Protein AF-A0AA51JQ70-F1 (afdb_monomer)

Sequence (64 aa):
VEDEPGRARVNQAQRWVRVSSTMHRTFGLAQWQQLRDVLLAWRANVHQAHEAMKAVTTAQLDYA

Secondary structure (DSSP, 8-state):
----S--EEEETTTTEEEE-----S---HHHHHHHHHHHHHHHHHHHHHHHHHHHHHHHHHHH-

Mean predicted aligned error: 10.76 Å

Organism: NCBI:txid2847659

Radius of gyration: 20.64 Å; Cα contacts (8 Å, |Δi|>4): 28; chains: 1; bounding box: 51×20×50 Å

InterPro domains:
  IPR040750 eIF3 subunit M, C-terminal helix domain [PF18005] (25-53)

Nearest PDB structures (foldseek):
  5vfs-assembly1_a  TM=6.477E-01  e=2.358E-01  Homo sapiens

pLDDT: mean 80.79, std 15.37, range [44.84, 98.31]

Foldseek 3Di:
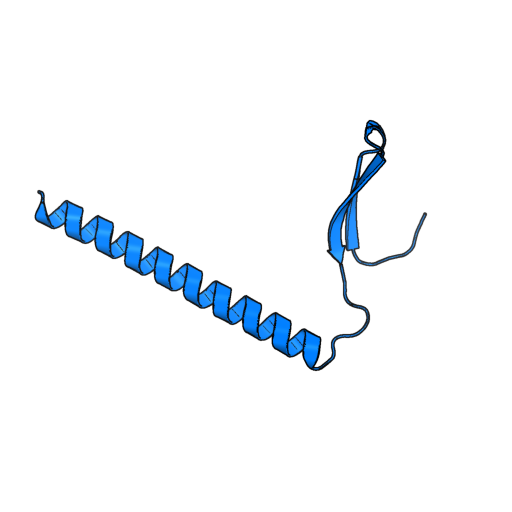DDDDDFDKDADPVVGDIRTPDHDDPDQDPVNVVVVVVVVVVVVVVVVVVVVVVVVVVVVVVVVD

Solvent-accessible surface area (backbone atoms only — not comparable to full-atom values): 4002 Å² total; per-residue (Å²): 143,86,87,78,70,53,54,65,50,76,41,77,93,76,73,47,71,49,74,77,42,80,63,70,94,68,82,50,73,70,52,52,49,53,50,50,51,52,53,52,51,51,53,50,52,55,50,51,52,53,52,51,54,50,54,52,53,52,55,54,59,77,74,105

Structure (mmCIF, N/CA/C/O backbone):
data_AF-A0AA51JQ70-F1
#
_entry.id   AF-A0AA51JQ70-F1
#
loop_
_atom_site.group_PDB
_atom_site.id
_atom_site.type_symbol
_atom_site.label_atom_id
_atom_site.label_alt_id
_atom_site.label_comp_id
_atom_site.label_asym_id
_atom_site.label_entity_id
_atom_site.label_seq_id
_atom_site.pdbx_PDB_ins_code
_atom_site.Cartn_x
_atom_site.Cartn_y
_atom_site.Cartn_z
_atom_site.occupancy
_atom_site.B_iso_or_equiv
_atom_site.auth_seq_id
_atom_site.auth_comp_id
_atom_site.auth_asym_id
_atom_site.auth_atom_id
_atom_site.pdbx_PDB_model_num
ATOM 1 N N . VAL A 1 1 ? -29.009 16.799 10.461 1.00 48.50 1 VAL A N 1
ATOM 2 C CA . VAL A 1 1 ? -28.310 15.494 10.486 1.00 48.50 1 VAL A CA 1
ATOM 3 C C . VAL A 1 1 ? -26.851 15.820 10.681 1.00 48.50 1 VAL A C 1
ATOM 5 O O . VAL A 1 1 ? -26.140 16.072 9.720 1.00 48.50 1 VAL A O 1
ATOM 8 N N . GLU A 1 2 ? -26.481 15.994 11.936 1.00 44.84 2 GLU A N 1
ATOM 9 C CA . GLU A 1 2 ? -25.165 16.436 12.370 1.00 44.84 2 GLU A CA 1
ATOM 10 C C . GLU A 1 2 ? -24.714 15.362 13.355 1.00 44.84 2 GLU A C 1
ATOM 12 O O . GLU A 1 2 ? -25.387 15.191 14.365 1.00 44.84 2 GLU A O 1
ATOM 17 N N . ASP A 1 3 ? -23.756 14.530 12.932 1.00 45.59 3 ASP A N 1
ATOM 18 C CA . ASP A 1 3 ? -22.677 13.907 13.723 1.00 45.59 3 ASP A CA 1
ATOM 19 C C . ASP A 1 3 ? -21.961 12.861 12.832 1.00 45.59 3 ASP A C 1
ATOM 21 O O . ASP A 1 3 ? -22.607 11.905 12.406 1.00 45.59 3 ASP A O 1
ATOM 25 N N . GLU A 1 4 ? -20.680 13.073 12.475 1.00 55.56 4 GLU A N 1
ATOM 26 C CA . GLU A 1 4 ? -19.595 12.055 12.387 1.00 55.56 4 GLU A CA 1
ATOM 27 C C . GLU A 1 4 ? -18.437 12.399 11.410 1.00 55.56 4 GLU A C 1
ATOM 29 O O . GLU A 1 4 ? -18.644 12.961 10.328 1.00 55.56 4 GLU A O 1
ATOM 34 N N . PRO A 1 5 ? -17.189 12.012 11.753 1.00 57.16 5 PRO A N 1
ATOM 35 C CA . PRO A 1 5 ? -15.973 12.355 11.037 1.00 57.16 5 PRO A CA 1
ATOM 36 C C . PRO A 1 5 ? -15.725 11.404 9.855 1.00 57.16 5 PRO A C 1
ATOM 38 O O . PRO A 1 5 ? -15.091 10.352 9.960 1.00 57.16 5 PRO A O 1
ATOM 41 N N . GLY A 1 6 ? -16.201 11.796 8.678 1.00 59.12 6 GLY A N 1
ATOM 42 C CA . GLY A 1 6 ? -15.914 11.087 7.435 1.00 59.12 6 GLY A CA 1
ATOM 43 C C 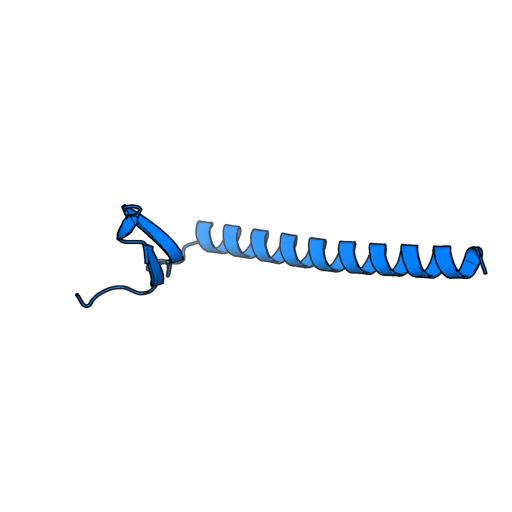. GLY A 1 6 ? -16.509 11.785 6.221 1.00 59.12 6 GLY A C 1
ATOM 44 O O . GLY A 1 6 ? -17.588 12.370 6.284 1.00 59.12 6 GLY A O 1
ATOM 45 N N . ARG A 1 7 ? -15.810 11.744 5.080 1.00 68.06 7 ARG A N 1
ATOM 46 C CA . ARG A 1 7 ? -16.329 12.315 3.828 1.00 68.06 7 ARG A CA 1
ATOM 47 C C . ARG A 1 7 ? -17.133 11.238 3.112 1.00 68.06 7 ARG A C 1
ATOM 49 O O . ARG A 1 7 ? -16.544 10.297 2.588 1.00 68.06 7 ARG A O 1
ATOM 56 N N . ALA A 1 8 ? -18.454 11.364 3.060 1.00 67.00 8 ALA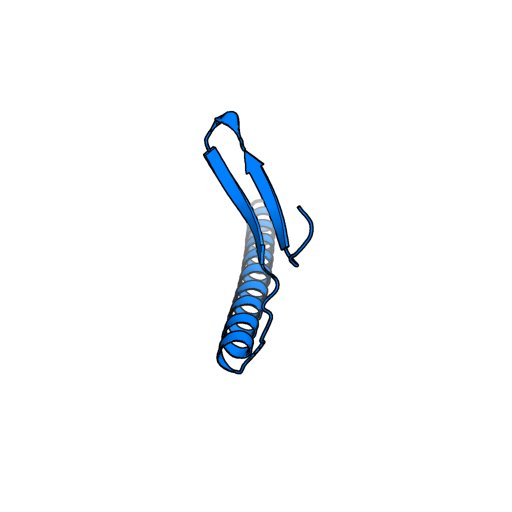 A N 1
ATOM 57 C CA . ALA A 1 8 ? -19.324 10.444 2.328 1.00 67.00 8 ALA A CA 1
ATOM 58 C C . ALA A 1 8 ? -20.126 11.179 1.243 1.00 67.00 8 ALA A C 1
ATOM 60 O O . ALA A 1 8 ? -20.501 12.338 1.407 1.00 67.00 8 ALA A O 1
ATOM 61 N N . ARG A 1 9 ? -20.380 10.511 0.113 1.00 72.19 9 ARG A N 1
ATOM 62 C CA . ARG A 1 9 ? -21.283 10.989 -0.946 1.00 72.19 9 ARG A CA 1
ATOM 63 C C . ARG A 1 9 ? -22.481 10.054 -1.018 1.00 72.19 9 ARG A C 1
ATOM 65 O O . ARG A 1 9 ? -22.309 8.859 -1.237 1.00 72.19 9 ARG A O 1
ATOM 72 N N . VAL A 1 10 ? -23.683 10.593 -0.856 1.00 73.62 10 VAL A N 1
ATOM 73 C CA . VAL A 1 10 ? -24.933 9.830 -0.960 1.00 73.62 10 VAL A CA 1
ATOM 74 C C . VAL A 1 10 ? -25.472 9.953 -2.382 1.00 73.62 10 VAL A C 1
ATOM 76 O O . VAL A 1 10 ? -25.675 11.064 -2.870 1.00 73.62 10 VAL A O 1
ATOM 79 N N . ASN A 1 11 ? -25.724 8.825 -3.042 1.00 71.69 11 ASN A N 1
ATOM 80 C CA . ASN A 1 11 ? -26.490 8.778 -4.282 1.00 71.69 11 ASN A CA 1
ATOM 81 C C . ASN A 1 11 ? -27.903 8.273 -3.964 1.00 71.69 11 ASN A C 1
ATOM 83 O O . ASN A 1 11 ? -28.146 7.071 -3.845 1.00 71.69 11 ASN A O 1
ATOM 87 N N . GLN A 1 12 ? -28.830 9.217 -3.799 1.00 67.81 12 GLN A N 1
ATOM 88 C CA . GLN A 1 12 ? -30.200 8.937 -3.361 1.00 67.81 12 GLN A CA 1
ATOM 89 C C . GLN A 1 12 ? -31.028 8.202 -4.427 1.00 67.81 12 GLN A C 1
ATOM 91 O O . GLN A 1 12 ? -31.818 7.329 -4.079 1.00 67.81 12 GLN A O 1
ATOM 96 N N . ALA A 1 13 ? -30.800 8.477 -5.716 1.00 71.50 13 ALA A N 1
ATOM 97 C CA . ALA A 1 13 ? -31.524 7.839 -6.821 1.00 71.50 13 ALA A CA 1
ATOM 98 C C . ALA A 1 13 ? -31.236 6.332 -6.921 1.00 71.50 13 ALA A C 1
ATOM 100 O O . ALA A 1 13 ? -32.109 5.542 -7.270 1.00 71.50 13 ALA A O 1
ATOM 101 N N . GLN A 1 14 ? -30.011 5.934 -6.578 1.00 73.88 14 GLN A N 1
ATOM 102 C CA . GLN A 1 14 ? -29.550 4.547 -6.637 1.00 73.88 14 GLN A CA 1
ATOM 103 C C . GLN A 1 14 ? -29.427 3.892 -5.249 1.00 73.88 14 GLN A C 1
ATOM 105 O O . GLN A 1 14 ? -28.959 2.762 -5.156 1.00 73.88 14 GLN A O 1
ATOM 110 N N . ARG A 1 15 ? -29.836 4.585 -4.175 1.00 75.44 15 ARG A N 1
ATOM 111 C CA . ARG A 1 15 ? -29.799 4.105 -2.779 1.00 75.44 15 ARG A CA 1
ATOM 112 C C . ARG A 1 15 ? -28.442 3.533 -2.333 1.00 75.44 15 ARG A C 1
ATOM 114 O O . ARG A 1 15 ? -28.398 2.559 -1.587 1.00 75.44 15 ARG A O 1
ATOM 121 N N . TRP A 1 16 ? -27.333 4.155 -2.734 1.00 72.94 16 TRP A N 1
ATOM 122 C CA . TRP A 1 16 ? -26.005 3.789 -2.228 1.00 72.94 16 TRP A CA 1
ATOM 123 C C . TRP A 1 16 ? -25.259 4.995 -1.662 1.00 72.94 16 TRP A C 1
ATOM 125 O O . TRP A 1 16 ? -25.452 6.141 -2.076 1.00 72.94 16 TRP A O 1
ATOM 135 N N . VAL A 1 17 ? -24.388 4.722 -0.694 1.00 68.00 17 VAL A N 1
ATOM 136 C CA . VAL A 1 17 ? -23.531 5.716 -0.049 1.00 68.00 17 VAL A CA 1
ATOM 137 C C . VAL A 1 17 ? -22.083 5.343 -0.325 1.00 68.00 17 VAL A C 1
ATOM 139 O O . VAL A 1 17 ? -21.636 4.253 0.022 1.00 68.00 17 VAL A O 1
ATOM 142 N N . ARG A 1 18 ? -21.333 6.255 -0.946 1.00 74.50 18 ARG A N 1
ATOM 143 C CA . ARG A 1 18 ? -19.885 6.129 -1.107 1.00 74.50 18 ARG A CA 1
ATOM 144 C C . ARG A 1 18 ? -19.191 6.753 0.088 1.00 74.50 18 ARG A C 1
ATOM 146 O O . ARG A 1 18 ? -19.147 7.978 0.198 1.00 74.50 18 ARG A O 1
ATOM 153 N N . VAL A 1 19 ? -18.591 5.944 0.946 1.00 67.00 19 VAL A N 1
ATOM 154 C CA . VAL A 1 19 ? -17.704 6.455 1.994 1.00 67.00 19 VAL A CA 1
ATOM 155 C C . VAL A 1 19 ? -16.319 6.684 1.380 1.00 67.00 19 VAL A C 1
ATOM 157 O O . VAL A 1 19 ? -15.731 5.770 0.814 1.00 67.00 19 VAL A O 1
ATOM 160 N N . SER A 1 20 ? -15.839 7.929 1.401 1.00 65.31 20 SER A N 1
ATOM 161 C CA . SER A 1 20 ? -14.545 8.343 0.822 1.00 65.31 20 SER A CA 1
ATOM 162 C C . SER A 1 20 ? -13.437 8.435 1.873 1.00 65.31 20 SER A C 1
ATOM 164 O O . SER A 1 20 ? -12.264 8.387 1.525 1.00 65.31 20 SER A O 1
ATOM 166 N N . SER A 1 21 ? -13.801 8.593 3.148 1.00 62.50 21 SER A N 1
ATOM 167 C CA . SER A 1 21 ? -12.882 8.525 4.283 1.00 62.50 21 SER A CA 1
ATOM 168 C C . SER A 1 21 ? -13.663 8.178 5.547 1.00 62.50 21 SER A C 1
ATOM 170 O O . SER A 1 21 ? -14.729 8.752 5.776 1.00 62.50 21 SER A O 1
ATOM 172 N N . THR A 1 22 ? -13.132 7.251 6.339 1.00 66.69 22 THR A N 1
ATOM 173 C CA . THR A 1 22 ? -13.602 6.898 7.683 1.00 66.69 22 THR A CA 1
ATOM 174 C C . THR A 1 22 ? -12.541 7.329 8.685 1.00 66.69 22 THR A C 1
ATOM 176 O O . THR A 1 22 ? -11.401 6.872 8.599 1.00 66.69 22 THR A O 1
ATOM 179 N N . MET A 1 23 ? -12.880 8.199 9.635 1.00 68.00 23 MET A N 1
ATOM 180 C CA . MET A 1 23 ? -11.957 8.540 10.714 1.00 68.00 23 MET A CA 1
ATOM 181 C C . MET A 1 23 ? -12.082 7.478 11.815 1.00 68.00 23 MET A C 1
ATOM 183 O O . MET A 1 23 ? -13.157 7.255 12.368 1.00 68.00 23 MET A O 1
ATOM 187 N N . HIS A 1 24 ? -10.992 6.770 12.108 1.00 67.06 24 HIS A N 1
ATOM 188 C CA . HIS A 1 24 ? -10.999 5.742 13.146 1.00 67.06 24 HIS A CA 1
ATOM 189 C C . HIS A 1 24 ? -10.998 6.409 14.526 1.00 67.06 24 HIS A C 1
ATOM 191 O O . HIS A 1 24 ? -10.019 7.053 14.895 1.00 67.06 24 HIS A O 1
ATOM 197 N N . ARG A 1 25 ? -12.084 6.244 15.300 1.00 67.12 25 ARG A N 1
ATOM 198 C CA . ARG A 1 25 ? -12.195 6.797 16.667 1.00 67.12 25 ARG A CA 1
ATOM 199 C C . ARG A 1 25 ? -11.133 6.233 17.632 1.00 67.12 25 ARG A C 1
ATOM 201 O O . ARG A 1 25 ? -10.804 6.892 18.611 1.00 67.12 25 ARG A O 1
ATOM 208 N N . THR A 1 26 ? -10.566 5.053 17.351 1.00 73.69 26 THR A N 1
ATOM 209 C CA . THR A 1 26 ? -9.415 4.480 18.070 1.00 73.69 26 THR A CA 1
ATOM 210 C C . THR A 1 26 ? -8.361 3.955 17.092 1.00 73.69 26 THR A C 1
ATOM 212 O O . THR A 1 26 ? -8.678 3.312 16.091 1.00 73.69 26 THR A O 1
ATOM 215 N N . PHE A 1 27 ? -7.088 4.244 17.378 1.00 78.19 27 PHE A N 1
ATOM 216 C CA . PHE A 1 27 ? -5.948 3.905 16.522 1.00 78.19 27 PHE A CA 1
ATOM 217 C C . PHE A 1 27 ? -4.943 3.050 17.308 1.00 78.19 27 PHE A C 1
ATOM 219 O O . PHE A 1 27 ? -3.979 3.547 17.889 1.00 78.19 27 PHE A O 1
ATOM 226 N N . GLY A 1 28 ? -5.245 1.756 17.418 1.00 87.19 28 GLY A N 1
ATOM 227 C CA . GLY A 1 28 ? -4.452 0.777 18.159 1.00 87.19 28 GLY A CA 1
ATOM 228 C C . GLY A 1 28 ? -3.328 0.148 17.332 1.00 87.19 28 GLY A C 1
ATOM 229 O O . GLY A 1 28 ? -3.067 0.524 16.189 1.00 87.19 28 GLY A O 1
ATOM 230 N N . LEU A 1 29 ? -2.651 -0.847 17.914 1.00 90.44 29 LEU A N 1
ATOM 231 C CA . LEU A 1 29 ? -1.486 -1.506 17.308 1.00 90.44 29 LEU A CA 1
ATOM 232 C C . LEU A 1 29 ? -1.787 -2.106 15.924 1.00 90.44 29 LEU A C 1
ATOM 234 O O . LEU A 1 29 ? -0.986 -1.962 15.005 1.00 90.44 29 LEU A O 1
ATOM 238 N N . ALA A 1 30 ? 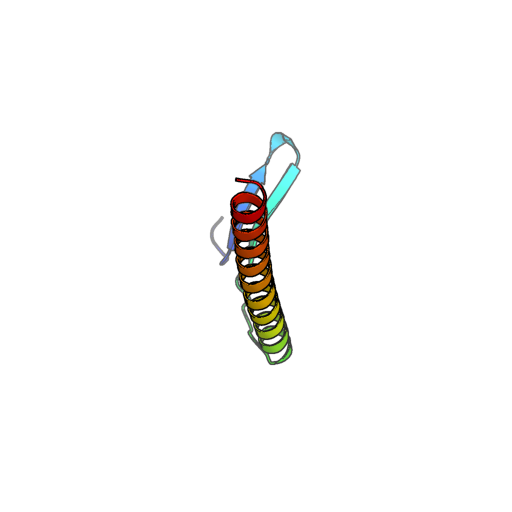-2.952 -2.737 15.758 1.00 88.44 30 ALA A N 1
ATOM 239 C CA . ALA A 1 30 ? -3.363 -3.307 14.476 1.00 88.44 30 ALA A CA 1
ATOM 240 C C . ALA A 1 30 ? -3.529 -2.224 13.395 1.00 88.44 30 ALA A C 1
ATOM 242 O O . ALA A 1 30 ? -3.092 -2.412 12.262 1.00 88.44 30 ALA A O 1
ATOM 243 N N . GLN A 1 31 ? -4.093 -1.064 13.753 1.00 87.62 31 GLN A N 1
ATOM 244 C CA . GLN A 1 31 ? -4.234 0.073 12.840 1.00 87.62 31 GLN A CA 1
ATOM 245 C C . GLN A 1 31 ? -2.869 0.678 12.476 1.00 87.62 31 GLN A C 1
ATOM 247 O O . GLN A 1 31 ? -2.645 1.032 11.319 1.00 87.62 31 GLN A O 1
ATOM 252 N N . TRP A 1 32 ? -1.924 0.730 13.422 1.00 89.69 32 TRP A N 1
ATOM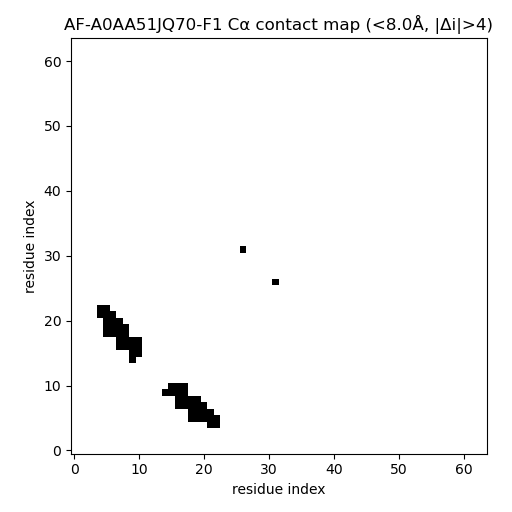 253 C CA . TRP A 1 32 ? -0.541 1.136 13.148 1.00 89.69 32 TRP A CA 1
ATOM 254 C C . TRP A 1 32 ? 0.186 0.182 12.204 1.00 89.69 32 TRP A C 1
ATOM 256 O O . TRP A 1 32 ? 0.915 0.641 11.322 1.00 89.69 32 TRP A O 1
ATOM 266 N N . GLN A 1 33 ? -0.015 -1.126 12.370 1.00 94.19 33 GLN A N 1
ATOM 267 C CA . GLN A 1 33 ? 0.550 -2.123 11.467 1.00 94.19 33 GLN A CA 1
ATOM 268 C C . GLN A 1 33 ? -0.029 -1.958 10.059 1.00 94.19 33 GLN A C 1
ATOM 270 O O . GLN A 1 33 ? 0.729 -1.813 9.106 1.00 94.19 33 GLN A O 1
ATOM 275 N N . GLN A 1 34 ? -1.354 -1.846 9.939 1.00 91.38 34 GLN A N 1
ATOM 276 C CA . GLN A 1 34 ? -2.012 -1.612 8.655 1.00 91.38 34 GLN A CA 1
ATOM 277 C C . GLN A 1 34 ? -1.514 -0.323 7.979 1.00 91.38 34 GLN A C 1
ATOM 279 O O . GLN A 1 34 ? -1.233 -0.325 6.782 1.00 91.38 34 GLN A O 1
ATOM 284 N N . LEU A 1 35 ? -1.362 0.775 8.728 1.00 90.44 35 LEU A N 1
ATOM 285 C CA . LEU A 1 35 ? -0.815 2.023 8.192 1.00 90.44 35 LEU A CA 1
ATOM 286 C C . LEU A 1 35 ? 0.627 1.844 7.704 1.00 90.44 35 LEU A C 1
ATOM 288 O O . LEU A 1 35 ? 0.967 2.301 6.613 1.00 90.44 35 LEU A O 1
ATOM 292 N N . ARG A 1 36 ? 1.471 1.167 8.489 1.00 95.88 36 ARG A N 1
ATOM 293 C CA . ARG A 1 36 ? 2.851 0.855 8.099 1.00 95.88 36 ARG A CA 1
ATOM 294 C C . ARG A 1 36 ? 2.883 0.056 6.799 1.00 95.88 36 ARG A C 1
ATOM 296 O O . ARG A 1 36 ? 3.650 0.411 5.907 1.00 95.88 36 ARG A O 1
ATOM 303 N N . ASP A 1 37 ? 2.049 -0.967 6.680 1.00 97.44 37 ASP A N 1
ATOM 304 C CA . ASP A 1 37 ? 2.001 -1.829 5.498 1.00 97.44 37 ASP A CA 1
ATOM 305 C C . ASP A 1 37 ? 1.563 -1.044 4.256 1.00 97.44 37 ASP A C 1
ATOM 307 O O . ASP A 1 37 ? 2.198 -1.143 3.205 1.00 97.44 37 ASP A O 1
ATOM 311 N N . VAL A 1 38 ? 0.550 -0.179 4.391 1.00 96.56 38 VAL A N 1
ATOM 312 C CA . VAL A 1 38 ? 0.107 0.721 3.314 1.00 96.56 38 VAL A CA 1
ATOM 313 C C . VAL A 1 38 ? 1.233 1.663 2.878 1.00 96.56 38 VAL A C 1
ATOM 315 O O . VAL A 1 38 ? 1.467 1.823 1.680 1.00 96.56 38 VAL A O 1
ATOM 318 N N . LEU A 1 39 ? 1.965 2.261 3.822 1.00 97.31 39 LEU A N 1
ATOM 319 C CA . LEU A 1 39 ? 3.077 3.166 3.510 1.00 97.31 39 LEU A CA 1
ATOM 320 C C . LEU A 1 39 ? 4.251 2.437 2.841 1.00 97.31 39 LEU A C 1
ATOM 322 O O . LEU A 1 39 ? 4.851 2.967 1.903 1.00 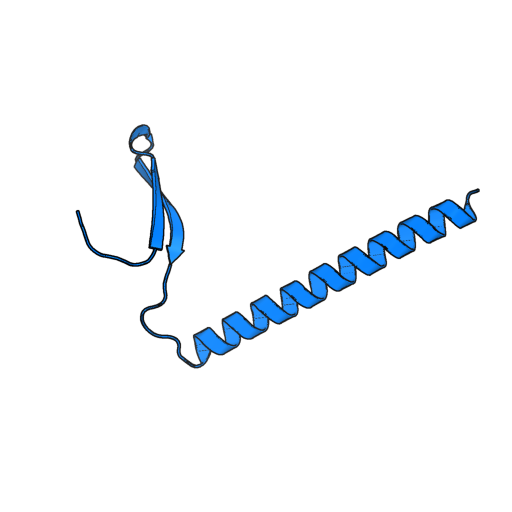97.31 39 LEU A O 1
ATOM 326 N N . LEU A 1 40 ? 4.570 1.221 3.287 1.00 98.31 40 LEU A N 1
ATOM 327 C CA . LEU A 1 40 ? 5.614 0.397 2.676 1.00 98.31 40 LEU A CA 1
ATOM 328 C C . LEU A 1 40 ? 5.241 -0.016 1.252 1.00 98.31 40 LEU A C 1
ATOM 330 O O . LEU A 1 40 ? 6.073 0.113 0.351 1.00 98.31 40 LEU A O 1
ATOM 334 N N . ALA A 1 41 ? 3.995 -0.443 1.037 1.00 98.00 41 ALA A N 1
ATOM 335 C CA . ALA A 1 41 ? 3.482 -0.756 -0.291 1.00 98.00 41 ALA A CA 1
ATOM 336 C C . ALA A 1 41 ? 3.529 0.476 -1.204 1.00 98.00 41 ALA A C 1
ATOM 338 O O . ALA A 1 41 ? 3.993 0.389 -2.338 1.00 98.00 41 ALA A O 1
ATOM 339 N N . TRP A 1 42 ? 3.134 1.649 -0.701 1.00 98.31 42 TRP A N 1
ATOM 340 C CA . TRP A 1 42 ? 3.188 2.884 -1.481 1.00 98.31 42 TRP A CA 1
ATOM 341 C C . TRP A 1 42 ? 4.621 3.249 -1.883 1.00 98.31 42 TRP A C 1
ATOM 343 O O . TRP A 1 42 ? 4.877 3.548 -3.050 1.00 98.31 42 TRP A O 1
ATOM 353 N N . ARG A 1 43 ? 5.580 3.132 -0.955 1.00 98.00 43 ARG A N 1
ATOM 354 C CA . ARG A 1 43 ? 7.006 3.334 -1.248 1.00 98.00 43 ARG A CA 1
ATOM 355 C C . ARG A 1 43 ? 7.506 2.371 -2.326 1.00 98.00 43 ARG A C 1
ATOM 357 O O . ARG A 1 43 ? 8.206 2.802 -3.240 1.00 98.00 43 ARG A O 1
ATOM 364 N N . ALA A 1 44 ? 7.157 1.089 -2.219 1.00 98.12 44 ALA A N 1
ATOM 365 C CA . ALA A 1 44 ? 7.542 0.076 -3.199 1.00 98.12 44 ALA A CA 1
ATOM 366 C C . ALA A 1 44 ? 6.954 0.382 -4.585 1.00 98.12 44 ALA A C 1
ATOM 368 O O . ALA A 1 44 ? 7.688 0.370 -5.569 1.00 98.12 44 ALA A O 1
ATOM 369 N N . ASN A 1 45 ? 5.673 0.752 -4.651 1.00 97.88 45 ASN A N 1
ATOM 370 C CA . ASN A 1 45 ? 4.992 1.082 -5.903 1.00 97.88 45 ASN A CA 1
ATOM 371 C C . ASN A 1 45 ? 5.625 2.293 -6.600 1.00 97.88 45 ASN A C 1
ATOM 373 O O . ASN A 1 45 ? 5.862 2.256 -7.806 1.00 97.88 45 ASN A O 1
ATOM 377 N N . VAL A 1 46 ? 5.934 3.355 -5.847 1.00 97.88 46 VAL A N 1
ATOM 378 C CA . VAL A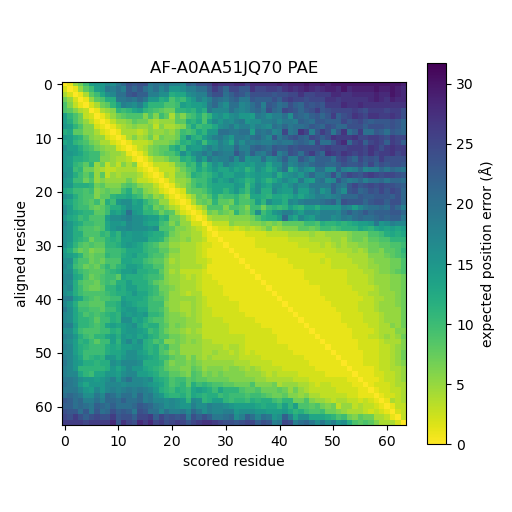 1 46 ? 6.604 4.546 -6.395 1.00 97.88 46 VAL A CA 1
ATOM 379 C C . VAL A 1 46 ? 8.001 4.195 -6.904 1.00 97.88 46 VAL A C 1
ATOM 381 O O . VAL A 1 46 ? 8.378 4.614 -7.998 1.00 97.88 46 VAL A O 1
ATOM 384 N N . HIS A 1 47 ? 8.758 3.398 -6.147 1.00 98.00 47 HIS A N 1
ATOM 385 C CA . HIS A 1 47 ? 10.086 2.964 -6.569 1.00 98.00 47 HIS A CA 1
ATOM 386 C C . HIS A 1 47 ? 10.028 2.111 -7.843 1.00 98.00 47 HIS A C 1
ATOM 388 O O . HIS A 1 47 ? 10.764 2.369 -8.789 1.00 98.00 47 HIS A O 1
ATOM 394 N N . GLN A 1 48 ? 9.102 1.155 -7.913 1.00 97.81 48 GLN A N 1
ATOM 395 C CA . GLN A 1 48 ? 8.918 0.312 -9.090 1.00 97.81 48 GLN A CA 1
ATOM 396 C C . GLN A 1 48 ? 8.520 1.129 -10.325 1.00 97.81 48 GLN A C 1
ATOM 398 O O . GLN A 1 48 ? 9.074 0.913 -11.401 1.00 97.81 48 GLN A O 1
ATOM 403 N N . ALA A 1 49 ? 7.600 2.087 -10.182 1.00 97.25 49 ALA A N 1
ATOM 404 C CA . ALA A 1 49 ? 7.220 2.977 -11.277 1.00 97.25 49 ALA A CA 1
ATOM 405 C C . ALA A 1 49 ? 8.416 3.811 -11.767 1.00 97.25 49 ALA A C 1
ATOM 407 O O . ALA A 1 49 ? 8.610 3.972 -12.970 1.00 97.25 49 ALA A O 1
ATOM 408 N N . HIS A 1 50 ? 9.246 4.300 -10.845 1.00 97.06 50 HIS A N 1
ATOM 409 C CA . HIS A 1 50 ? 10.459 5.040 -11.175 1.00 97.06 50 HIS A CA 1
ATOM 410 C C . HIS A 1 50 ? 11.479 4.194 -11.947 1.00 97.06 50 HIS A C 1
ATOM 412 O O . HIS A 1 50 ? 11.984 4.635 -12.979 1.00 97.06 50 HIS A O 1
ATOM 418 N N . GLU A 1 51 ? 11.750 2.969 -11.496 1.00 97.19 51 GLU A N 1
ATOM 419 C CA . GLU A 1 51 ? 12.671 2.070 -12.198 1.00 97.19 51 GLU A CA 1
ATOM 420 C C . GLU A 1 51 ? 12.122 1.641 -13.567 1.00 97.19 51 GLU A C 1
ATOM 422 O O . GLU A 1 51 ? 12.868 1.614 -14.544 1.00 97.19 51 GLU A O 1
ATOM 427 N N . ALA A 1 52 ? 10.811 1.413 -13.688 1.00 95.25 52 ALA A N 1
ATOM 428 C CA . ALA A 1 52 ? 10.178 1.146 -14.978 1.00 95.25 52 ALA A CA 1
ATOM 429 C C . ALA A 1 52 ? 10.342 2.324 -15.958 1.00 95.25 52 ALA A C 1
ATOM 431 O O . ALA A 1 52 ? 10.678 2.113 -17.122 1.00 95.25 52 ALA A O 1
ATOM 432 N N . MET A 1 53 ? 10.173 3.569 -15.495 1.00 95.19 53 MET A N 1
ATOM 433 C CA . MET A 1 53 ? 10.389 4.761 -16.330 1.00 95.19 53 MET A CA 1
ATOM 434 C C . MET A 1 53 ? 11.847 4.901 -16.787 1.00 95.19 53 MET A C 1
ATOM 436 O O . MET A 1 53 ? 12.099 5.246 -17.946 1.00 95.19 53 MET A O 1
ATOM 440 N N . LYS A 1 54 ? 12.813 4.601 -15.910 1.00 95.25 54 LYS A N 1
ATOM 441 C CA . LYS A 1 54 ? 14.232 4.571 -16.288 1.00 95.25 54 LYS A CA 1
ATOM 442 C C . LYS A 1 54 ? 14.501 3.519 -17.354 1.00 95.25 54 LYS A C 1
ATOM 444 O O . LYS A 1 54 ? 15.110 3.852 -18.362 1.00 95.25 54 LYS A O 1
ATOM 449 N N . ALA A 1 55 ? 14.006 2.298 -17.156 1.00 94.31 55 ALA A N 1
ATOM 450 C CA . ALA A 1 55 ? 14.197 1.194 -18.092 1.00 94.31 55 ALA A CA 1
ATOM 451 C C . ALA A 1 55 ? 13.626 1.507 -19.486 1.00 94.31 55 ALA A C 1
ATOM 453 O O . ALA A 1 55 ? 14.246 1.193 -20.500 1.00 94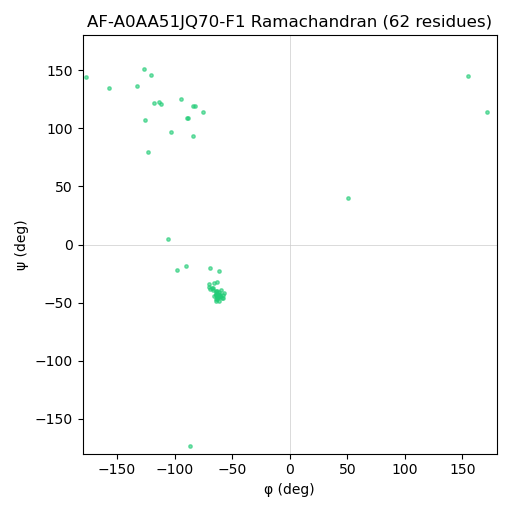.31 55 ALA A O 1
ATOM 454 N N . VAL A 1 56 ? 12.467 2.173 -19.548 1.00 94.00 56 VAL A N 1
ATOM 455 C CA . VAL A 1 56 ? 11.906 2.653 -20.819 1.00 94.00 56 VAL A CA 1
ATOM 456 C C . VAL A 1 56 ? 12.825 3.693 -21.453 1.00 94.00 56 VAL A C 1
ATOM 458 O O . VAL A 1 56 ? 13.130 3.586 -22.634 1.00 94.00 56 VAL A O 1
ATOM 461 N N . THR A 1 57 ? 13.307 4.670 -20.683 1.00 92.19 57 THR A N 1
ATOM 462 C CA . THR A 1 57 ? 14.209 5.712 -21.201 1.00 92.19 57 THR A CA 1
ATOM 463 C C . THR A 1 57 ? 15.513 5.124 -21.743 1.00 92.19 57 THR A C 1
ATOM 465 O O . THR A 1 57 ? 15.941 5.500 -22.830 1.00 92.19 57 THR A O 1
ATOM 468 N N . THR A 1 58 ? 16.129 4.177 -21.030 1.00 90.75 58 THR A N 1
ATOM 469 C CA . THR A 1 58 ? 17.357 3.513 -21.493 1.00 90.75 58 THR A CA 1
ATOM 470 C C . THR A 1 58 ? 17.108 2.706 -22.763 1.00 90.75 58 THR A C 1
ATOM 472 O O . THR A 1 58 ? 17.863 2.840 -23.714 1.00 90.75 58 THR A O 1
ATOM 475 N N . ALA A 1 59 ? 16.000 1.962 -22.836 1.00 86.69 59 ALA A N 1
ATOM 476 C CA . ALA A 1 59 ? 15.652 1.204 -24.037 1.00 86.69 59 ALA A CA 1
ATOM 477 C C . ALA A 1 59 ? 15.390 2.105 -25.262 1.00 86.6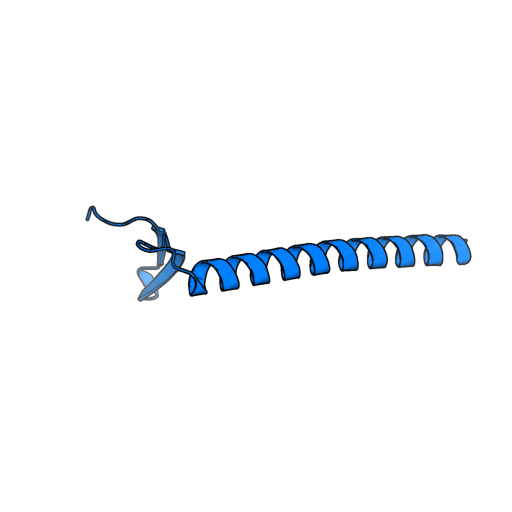9 59 ALA A C 1
ATOM 479 O O . ALA A 1 59 ? 15.666 1.702 -26.387 1.00 86.69 59 ALA A O 1
ATOM 480 N N . GLN A 1 60 ? 14.864 3.320 -25.059 1.00 81.62 60 GLN A N 1
ATOM 481 C CA . GLN A 1 60 ? 14.698 4.307 -26.135 1.00 81.62 60 GLN A CA 1
ATOM 482 C C . GLN A 1 60 ? 16.043 4.871 -26.612 1.00 81.62 60 GLN A C 1
ATOM 484 O O . GLN A 1 60 ? 16.198 5.113 -27.804 1.00 81.62 60 GLN A O 1
ATOM 489 N N . LEU A 1 61 ? 17.005 5.066 -25.704 1.00 81.88 61 LEU A N 1
ATOM 490 C CA . LEU A 1 61 ? 18.358 5.506 -26.057 1.00 81.88 61 LEU A CA 1
ATOM 491 C C . LEU A 1 61 ? 19.140 4.426 -26.810 1.00 81.88 61 LEU A C 1
ATOM 493 O O . LEU A 1 61 ? 19.848 4.762 -27.745 1.00 81.88 61 LEU A O 1
ATOM 497 N N . ASP A 1 62 ? 18.986 3.153 -26.443 1.00 73.75 62 ASP A N 1
ATOM 498 C CA . ASP A 1 62 ? 19.666 2.039 -27.122 1.00 73.75 62 ASP A CA 1
ATOM 499 C C . ASP A 1 62 ? 19.132 1.784 -28.547 1.00 73.75 62 ASP A C 1
ATOM 501 O O . ASP A 1 62 ? 19.795 1.138 -29.357 1.00 73.75 62 ASP A O 1
ATOM 505 N N . TYR A 1 63 ? 17.918 2.257 -28.850 1.00 66.50 63 TYR A N 1
ATOM 506 C CA . TYR A 1 63 ? 17.292 2.135 -30.170 1.00 66.50 63 TYR A CA 1
ATOM 507 C C . TYR A 1 63 ? 17.610 3.315 -31.111 1.00 66.50 63 TYR A C 1
ATOM 509 O O . TYR A 1 63 ? 17.417 3.185 -32.322 1.00 66.50 63 TYR A O 1
ATOM 517 N N . ALA A 1 64 ? 18.058 4.455 -30.573 1.00 59.56 64 ALA A N 1
ATOM 518 C CA . ALA A 1 64 ? 18.358 5.683 -31.319 1.00 59.56 64 ALA A CA 1
ATOM 519 C C . ALA A 1 64 ? 19.821 5.741 -31.783 1.00 59.56 64 ALA A C 1
ATOM 521 O O . ALA A 1 64 ? 20.043 6.243 -32.910 1.00 59.56 64 ALA A O 1
#